Protein AF-A0A522CV97-F1 (afdb_monomer_lite)

pLDDT: mean 83.62, std 10.8, range [56.5, 93.06]

Secondary structure (DSSP, 8-state):
-HHHHHHHHHHHHHHHHHHHHHHHHH--HHHHHHHHHHHHHHHHHHHHHHHHHHHTS-------

Radius of gyration: 17.74 Å; chains: 1; bounding box: 34×22×55 Å

Structure (mmCIF, N/CA/C/O backbone):
data_AF-A0A522CV97-F1
#
_entry.id   AF-A0A522CV97-F1
#
loop_
_atom_site.group_PDB
_atom_site.id
_atom_site.type_symbol
_atom_site.label_atom_id
_atom_site.label_alt_id
_atom_site.label_comp_id
_atom_site.label_asym_id
_atom_site.label_entity_id
_atom_site.label_seq_id
_atom_site.pdbx_PDB_ins_code
_atom_site.Cartn_x
_atom_site.Cartn_y
_atom_site.Cartn_z
_atom_site.occupancy
_atom_site.B_iso_or_equiv
_atom_site.auth_seq_id
_atom_site.auth_comp_id
_atom_site.auth_asym_id
_atom_site.auth_atom_id
_atom_site.pdbx_PDB_model_num
ATOM 1 N N . MET A 1 1 ? 19.140 10.856 -2.367 1.00 60.62 1 MET A N 1
ATOM 2 C CA . MET A 1 1 ? 18.562 10.394 -1.080 1.00 60.62 1 MET A CA 1
ATOM 3 C C . MET A 1 1 ? 17.171 10.966 -0.763 1.00 60.62 1 MET A C 1
ATOM 5 O O . MET A 1 1 ? 16.362 10.233 -0.216 1.00 60.62 1 MET A O 1
ATOM 9 N N . ARG A 1 2 ? 16.823 12.212 -1.140 1.00 72.88 2 ARG A N 1
ATOM 10 C CA . ARG A 1 2 ? 15.497 12.807 -0.832 1.00 72.88 2 ARG A CA 1
ATOM 11 C C . ARG A 1 2 ? 14.283 12.139 -1.502 1.00 72.88 2 ARG A C 1
ATOM 13 O O . ARG A 1 2 ? 13.217 12.115 -0.900 1.00 72.88 2 ARG A O 1
ATOM 20 N N . LEU A 1 3 ? 14.425 11.595 -2.716 1.00 80.25 3 LEU A N 1
ATOM 21 C CA . LEU A 1 3 ? 13.300 10.979 -3.438 1.00 80.25 3 LEU A CA 1
ATOM 22 C C . LEU A 1 3 ? 12.826 9.673 -2.790 1.00 80.25 3 LEU A C 1
ATOM 24 O O . LEU A 1 3 ? 11.640 9.535 -2.533 1.00 80.25 3 LEU A O 1
ATOM 28 N N . ALA A 1 4 ? 13.746 8.760 -2.463 1.00 81.38 4 ALA A N 1
ATOM 29 C CA . ALA A 1 4 ? 13.404 7.494 -1.812 1.00 81.38 4 ALA A CA 1
ATOM 30 C C . ALA A 1 4 ? 12.712 7.716 -0.458 1.00 81.38 4 ALA A C 1
ATOM 32 O O . ALA A 1 4 ? 11.702 7.082 -0.176 1.00 81.38 4 ALA A O 1
ATOM 33 N N . ALA A 1 5 ? 13.200 8.678 0.335 1.00 83.06 5 ALA A N 1
ATOM 34 C CA . ALA A 1 5 ? 12.556 9.068 1.587 1.00 83.06 5 ALA A CA 1
ATOM 35 C C . ALA A 1 5 ? 11.146 9.634 1.354 1.00 83.06 5 ALA A C 1
ATOM 37 O O . ALA A 1 5 ? 10.215 9.241 2.042 1.00 83.06 5 ALA A O 1
ATOM 38 N N . LYS A 1 6 ? 10.959 10.496 0.344 1.00 82.19 6 LYS A N 1
ATOM 39 C CA . LYS A 1 6 ? 9.640 11.047 -0.004 1.00 82.19 6 LYS A CA 1
ATOM 40 C C . LYS A 1 6 ? 8.660 9.959 -0.450 1.00 82.19 6 LYS A C 1
ATOM 42 O O . LYS A 1 6 ? 7.515 9.959 -0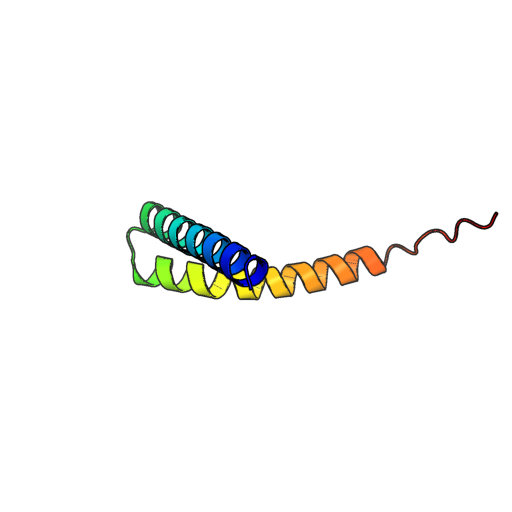.008 1.00 82.19 6 LYS A O 1
ATOM 47 N N . THR A 1 7 ? 9.107 9.030 -1.293 1.00 85.44 7 THR A N 1
ATOM 48 C CA . THR A 1 7 ? 8.295 7.894 -1.746 1.00 85.44 7 THR A CA 1
ATOM 49 C C . THR A 1 7 ? 7.938 6.976 -0.579 1.00 85.44 7 THR A C 1
ATOM 51 O O . THR A 1 7 ? 6.780 6.595 -0.444 1.00 85.44 7 THR A O 1
ATOM 54 N N . ALA A 1 8 ? 8.893 6.683 0.307 1.00 87.38 8 ALA A N 1
ATOM 55 C CA . ALA A 1 8 ? 8.648 5.888 1.506 1.00 87.38 8 ALA A CA 1
ATOM 56 C C . ALA A 1 8 ? 7.660 6.578 2.462 1.00 87.38 8 ALA A C 1
ATOM 58 O O . ALA A 1 8 ? 6.698 5.950 2.896 1.00 87.38 8 ALA A O 1
ATOM 59 N N . SER A 1 9 ? 7.834 7.876 2.737 1.00 88.69 9 SER A N 1
ATOM 60 C CA . SER A 1 9 ? 6.900 8.658 3.559 1.00 88.69 9 SER A CA 1
ATOM 61 C C . SER A 1 9 ? 5.486 8.646 2.981 1.00 88.69 9 SER A C 1
ATOM 63 O O . SER A 1 9 ? 4.528 8.452 3.721 1.00 88.69 9 SER A O 1
ATOM 65 N N . TRP A 1 10 ? 5.344 8.814 1.664 1.00 90.00 10 TRP A N 1
ATOM 66 C CA . TRP A 1 10 ? 4.035 8.767 1.013 1.00 90.00 10 TRP A CA 1
ATOM 67 C C . TRP A 1 10 ? 3.402 7.371 1.083 1.00 90.00 10 TRP A C 1
ATOM 69 O O . TRP A 1 10 ? 2.222 7.242 1.401 1.00 90.00 10 TRP A O 1
ATOM 79 N N . SER A 1 11 ? 4.199 6.319 0.877 1.00 87.62 11 SER A N 1
ATOM 80 C CA . SER A 1 11 ? 3.743 4.930 0.995 1.00 87.62 11 SER A CA 1
ATOM 81 C C . SER A 1 11 ? 3.287 4.579 2.414 1.00 87.62 11 SER A C 1
ATOM 83 O O . SER A 1 11 ? 2.329 3.828 2.577 1.00 87.62 11 SER A O 1
ATOM 85 N N . LEU A 1 12 ? 3.947 5.121 3.442 1.00 90.31 12 LEU A N 1
ATOM 86 C CA . LEU A 1 12 ? 3.546 4.932 4.838 1.00 90.31 12 LEU A CA 1
ATOM 87 C C . LEU A 1 12 ? 2.203 5.598 5.136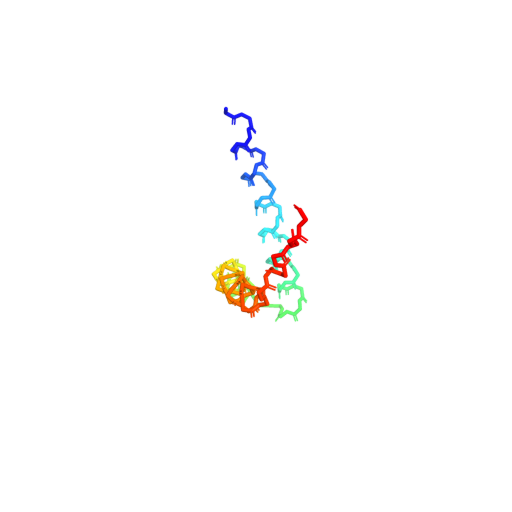 1.00 90.31 12 LEU A C 1
ATOM 89 O O . LEU A 1 12 ? 1.351 4.983 5.771 1.00 90.31 12 LEU A O 1
ATOM 93 N N . VAL A 1 13 ? 1.993 6.825 4.650 1.00 93.06 13 VAL A N 1
ATOM 94 C CA . VAL A 1 13 ? 0.702 7.516 4.792 1.00 93.06 13 VAL A CA 1
ATOM 95 C C . VAL A 1 13 ? -0.416 6.702 4.139 1.00 93.06 13 VAL A C 1
ATOM 97 O O . VAL A 1 13 ? -1.448 6.492 4.771 1.00 93.06 13 VAL A O 1
ATOM 100 N N . HIS A 1 14 ? -0.196 6.181 2.925 1.00 89.25 14 HIS A N 1
ATOM 101 C CA . HIS A 1 14 ? -1.163 5.308 2.248 1.00 89.25 14 HIS A CA 1
ATOM 102 C C . HIS A 1 14 ? -1.501 4.070 3.086 1.00 89.25 14 HIS A C 1
ATOM 104 O O . HIS A 1 14 ? -2.672 3.805 3.334 1.00 89.25 14 HIS A O 1
ATOM 110 N N . MET A 1 15 ? -0.485 3.360 3.590 1.00 89.69 15 MET A N 1
ATOM 111 C CA . MET A 1 15 ? -0.674 2.162 4.418 1.00 89.69 15 MET A CA 1
ATOM 112 C C . MET A 1 15 ? -1.497 2.457 5.682 1.00 89.69 15 MET A C 1
ATOM 114 O O . MET A 1 15 ? -2.412 1.708 6.020 1.00 89.69 15 MET A O 1
ATOM 118 N N . ILE A 1 16 ? -1.211 3.570 6.364 1.00 91.81 16 ILE A N 1
ATOM 119 C CA . ILE A 1 16 ? -1.953 3.983 7.563 1.00 91.81 16 ILE A CA 1
ATOM 120 C C . ILE A 1 16 ? -3.420 4.256 7.220 1.00 91.81 16 ILE A C 1
ATOM 122 O O . ILE A 1 16 ? -4.308 3.781 7.925 1.00 91.81 16 ILE A O 1
ATOM 126 N N . VAL A 1 17 ? -3.684 4.990 6.135 1.00 92.44 17 VAL A N 1
ATOM 127 C CA . VAL A 1 17 ? -5.052 5.310 5.706 1.00 92.44 17 VAL A CA 1
ATOM 128 C C . VAL A 1 17 ? -5.807 4.046 5.290 1.00 92.44 17 VAL A C 1
ATOM 130 O O . VAL A 1 17 ? -6.946 3.865 5.716 1.00 92.44 17 VAL A O 1
ATOM 133 N N . ALA A 1 18 ? -5.180 3.143 4.533 1.00 90.88 18 ALA A N 1
ATOM 134 C CA . ALA A 1 18 ? -5.784 1.883 4.104 1.00 90.88 18 ALA A CA 1
ATOM 135 C C . ALA A 1 18 ? -6.187 1.006 5.301 1.00 90.88 18 ALA A C 1
ATOM 137 O O . ALA A 1 18 ? -7.337 0.572 5.392 1.00 90.88 18 ALA A O 1
ATOM 138 N N . ILE A 1 19 ? -5.279 0.813 6.266 1.00 90.19 19 ILE A N 1
ATOM 139 C CA . ILE A 1 19 ? -5.558 0.055 7.495 1.00 90.19 19 ILE A CA 1
ATOM 140 C C . ILE A 1 19 ? -6.646 0.751 8.322 1.00 90.19 19 ILE A C 1
ATOM 142 O O . ILE A 1 19 ? -7.556 0.084 8.811 1.00 90.19 19 ILE A O 1
ATOM 146 N N . ALA A 1 20 ? -6.595 2.079 8.466 1.00 91.06 20 ALA A N 1
ATOM 147 C CA . ALA A 1 20 ? -7.582 2.830 9.238 1.00 91.06 20 ALA A CA 1
ATOM 148 C C . ALA A 1 20 ? -8.992 2.717 8.641 1.00 91.06 20 ALA A C 1
ATOM 150 O O . ALA A 1 20 ? -9.947 2.461 9.373 1.00 91.06 20 ALA A O 1
ATOM 151 N N . VAL A 1 21 ? -9.129 2.850 7.318 1.00 92.88 21 VAL A N 1
ATOM 152 C CA . VAL A 1 21 ? -10.411 2.697 6.613 1.00 92.88 21 VAL A CA 1
ATOM 153 C C . VAL A 1 21 ? -10.904 1.252 6.692 1.00 92.88 21 VAL A C 1
ATOM 155 O O . VAL A 1 21 ? -12.063 1.017 7.032 1.00 92.88 21 VAL A O 1
ATOM 158 N N . ALA A 1 22 ? -10.031 0.272 6.448 1.00 91.25 22 ALA A N 1
ATOM 159 C CA . ALA A 1 22 ? -10.392 -1.139 6.541 1.00 91.25 22 ALA A CA 1
ATOM 160 C C . ALA A 1 22 ? -10.835 -1.521 7.962 1.00 91.25 22 ALA A C 1
ATOM 162 O O . ALA A 1 22 ? -11.824 -2.237 8.133 1.00 91.25 22 ALA A O 1
ATOM 163 N N . TYR A 1 23 ? -10.162 -1.002 8.992 1.00 91.12 23 TYR A N 1
ATOM 164 C CA . TYR A 1 23 ? -10.561 -1.192 10.383 1.00 91.12 23 TYR A CA 1
ATOM 165 C C . TYR A 1 23 ? -11.873 -0.474 10.710 1.00 91.12 23 TYR A C 1
ATOM 167 O O . TYR A 1 23 ? -12.734 -1.061 11.358 1.00 91.12 23 TYR A O 1
ATOM 175 N N . ALA A 1 24 ? -12.074 0.757 10.235 1.00 92.94 24 ALA A N 1
ATOM 176 C CA . ALA A 1 24 ? -13.320 1.489 10.452 1.00 92.94 24 ALA A CA 1
ATOM 177 C C . ALA A 1 24 ? -14.540 0.737 9.889 1.00 92.94 24 ALA A C 1
ATOM 179 O O . ALA A 1 24 ? -15.600 0.733 10.515 1.00 92.94 24 ALA A O 1
ATOM 180 N N . LEU A 1 25 ? -14.377 0.061 8.746 1.00 91.94 25 LEU A N 1
ATOM 181 C CA . LEU A 1 25 ? -15.437 -0.711 8.095 1.00 91.94 25 LEU A CA 1
ATOM 182 C C . LEU A 1 25 ? -15.651 -2.095 8.721 1.00 91.94 25 LEU A C 1
ATOM 184 O O . LEU A 1 25 ? -16.788 -2.520 8.900 1.00 91.94 25 LEU A O 1
ATOM 188 N N . THR A 1 26 ? -14.573 -2.809 9.050 1.00 91.06 26 THR A N 1
ATOM 189 C CA . THR A 1 26 ? -14.653 -4.208 9.514 1.00 91.06 26 THR A CA 1
ATOM 190 C C . THR A 1 26 ? -14.698 -4.352 11.033 1.00 91.06 26 THR A C 1
ATOM 192 O O . THR A 1 26 ? -15.085 -5.404 11.537 1.00 91.06 26 THR A O 1
ATOM 195 N N . ARG A 1 27 ? -14.243 -3.327 11.768 1.00 90.69 27 ARG A N 1
ATOM 196 C CA . ARG A 1 27 ? -13.889 -3.367 13.198 1.00 90.69 27 ARG A CA 1
ATOM 197 C C . ARG A 1 27 ? -12.991 -4.549 13.584 1.00 90.69 27 ARG A C 1
ATOM 199 O O . ARG A 1 27 ? -12.963 -4.955 14.743 1.00 90.69 27 ARG A O 1
ATOM 206 N N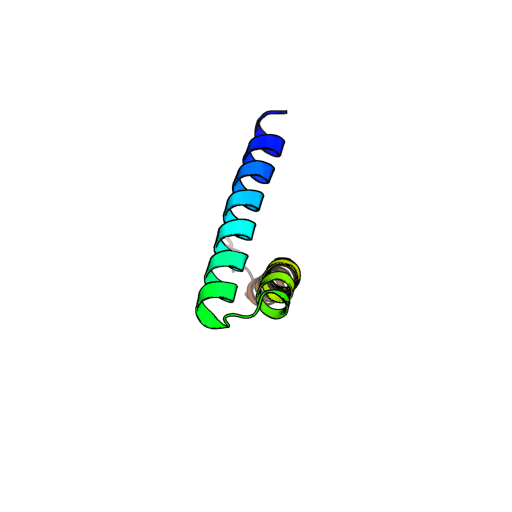 . ASN A 1 28 ? -12.245 -5.099 12.625 1.00 90.38 28 ASN A N 1
ATOM 207 C CA . ASN A 1 28 ? -11.374 -6.248 12.819 1.00 90.38 28 ASN A CA 1
ATOM 208 C C . ASN A 1 28 ? -9.946 -5.907 12.373 1.00 90.38 28 ASN A C 1
ATOM 210 O O . ASN A 1 28 ? -9.674 -5.684 11.193 1.00 90.38 28 ASN A O 1
ATOM 214 N N . TRP 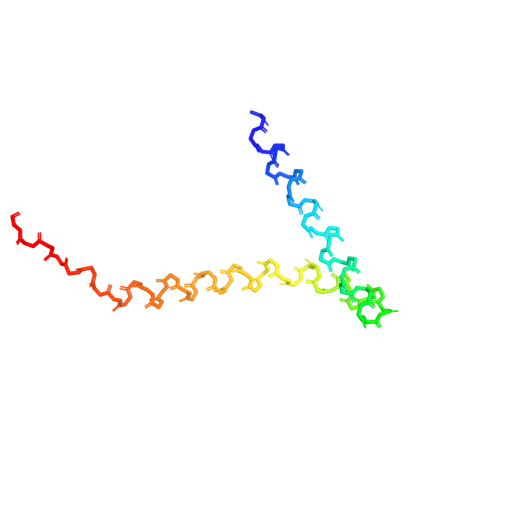A 1 29 ? -9.018 -5.911 13.329 1.00 89.06 29 TRP A N 1
ATOM 215 C CA . TRP A 1 29 ? -7.606 -5.617 13.090 1.00 89.06 29 TRP A CA 1
ATOM 216 C C . TRP A 1 29 ? -6.918 -6.627 12.167 1.00 89.06 29 TRP A C 1
ATOM 218 O O . TRP A 1 29 ? -6.072 -6.237 11.367 1.00 89.06 29 TRP A O 1
ATOM 228 N N . GLN A 1 30 ? -7.295 -7.908 12.226 1.00 91.25 30 GLN A N 1
ATOM 229 C CA . GLN A 1 30 ? -6.716 -8.944 11.365 1.00 91.25 30 GLN A CA 1
ATOM 230 C C . GLN A 1 30 ? -7.087 -8.701 9.901 1.00 91.25 30 GLN A C 1
ATOM 232 O O . GLN A 1 30 ? -6.226 -8.766 9.026 1.00 91.25 30 GLN A O 1
ATOM 237 N N . ALA A 1 31 ? -8.353 -8.360 9.643 1.00 88.12 31 ALA A N 1
ATOM 238 C CA . ALA A 1 31 ? -8.818 -8.023 8.303 1.00 88.12 31 ALA A CA 1
ATOM 239 C C . ALA A 1 31 ? -8.153 -6.737 7.788 1.00 88.12 31 ALA A C 1
ATOM 241 O O . ALA A 1 31 ? -7.688 -6.701 6.653 1.00 88.12 31 ALA A O 1
ATOM 242 N N . ALA A 1 32 ? -8.044 -5.705 8.630 1.00 89.69 32 ALA A N 1
ATOM 243 C CA . ALA A 1 32 ? -7.431 -4.434 8.252 1.00 89.69 32 ALA A CA 1
ATOM 244 C C . ALA A 1 32 ? -5.949 -4.570 7.862 1.00 89.69 32 ALA A C 1
ATOM 246 O O . ALA A 1 32 ? -5.525 -4.028 6.842 1.00 89.69 32 ALA A O 1
ATOM 247 N N . LEU A 1 33 ? -5.173 -5.338 8.636 1.00 87.56 33 LEU A N 1
ATOM 248 C CA . LEU A 1 33 ? -3.769 -5.619 8.329 1.00 87.56 33 LEU A CA 1
ATOM 249 C C . LEU A 1 33 ? -3.619 -6.487 7.077 1.00 87.56 33 LEU A C 1
ATOM 251 O O . LEU A 1 33 ? -2.756 -6.212 6.244 1.00 87.56 33 LEU A O 1
ATOM 255 N N . ALA A 1 34 ? -4.471 -7.506 6.922 1.00 89.62 34 ALA A N 1
ATOM 256 C CA . ALA A 1 34 ? -4.468 -8.351 5.734 1.00 89.62 34 ALA A CA 1
ATOM 257 C C . ALA A 1 34 ? -4.725 -7.523 4.469 1.00 89.62 34 ALA A C 1
ATOM 259 O O . ALA A 1 34 ? -3.971 -7.642 3.509 1.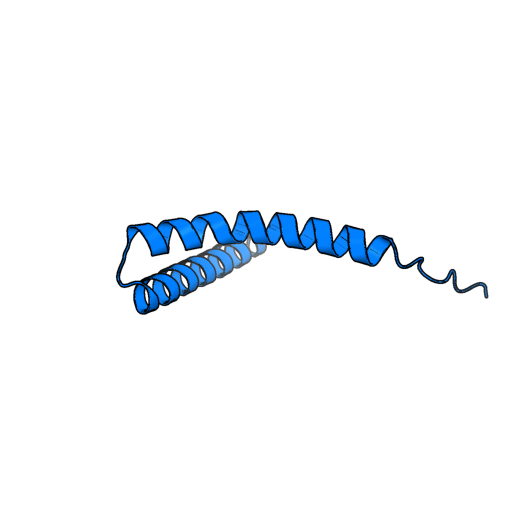00 89.62 34 ALA A O 1
ATOM 260 N N . VAL A 1 35 ? -5.730 -6.641 4.490 1.00 87.88 35 VAL A N 1
ATOM 261 C CA . VAL A 1 35 ? -6.057 -5.755 3.363 1.00 87.88 35 VAL A CA 1
ATOM 262 C C . VAL A 1 35 ? -4.905 -4.800 3.055 1.00 87.88 35 VAL A C 1
ATOM 264 O O . VAL A 1 35 ? -4.504 -4.721 1.897 1.00 87.88 35 VAL A O 1
ATOM 267 N N . GLY A 1 36 ? -4.323 -4.141 4.064 1.00 85.50 36 GLY A N 1
ATOM 268 C CA . GLY A 1 36 ? -3.209 -3.206 3.857 1.00 85.50 36 GLY A CA 1
ATOM 269 C C . GLY A 1 36 ? -1.977 -3.846 3.201 1.00 85.50 36 GLY A C 1
ATOM 270 O O . GLY A 1 36 ? -1.303 -3.211 2.396 1.00 85.50 36 GLY A O 1
ATOM 271 N N . LEU A 1 37 ? -1.700 -5.122 3.486 1.00 84.69 37 LEU A N 1
ATOM 272 C CA . LEU A 1 37 ? -0.593 -5.873 2.875 1.00 84.69 37 LEU A CA 1
ATOM 273 C C . LEU A 1 37 ? -0.937 -6.457 1.499 1.00 84.69 37 LEU A C 1
ATOM 275 O O . LEU A 1 37 ? -0.080 -6.515 0.618 1.00 84.69 37 LEU A O 1
ATOM 279 N N . ILE A 1 38 ? -2.177 -6.910 1.315 1.00 88.44 38 ILE A N 1
ATOM 280 C CA . ILE A 1 38 ? -2.639 -7.557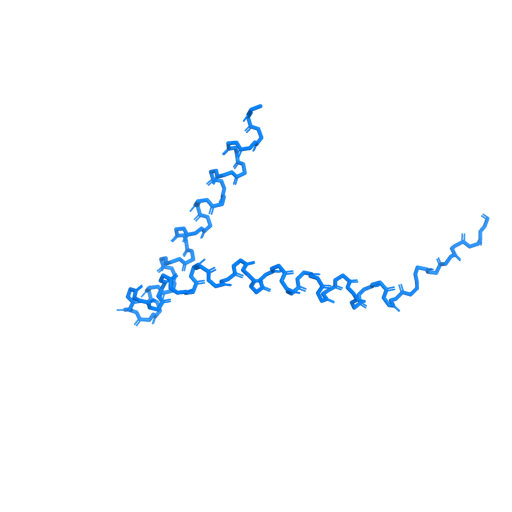 0.083 1.00 88.44 38 ILE A CA 1
ATOM 281 C C . ILE A 1 38 ? -2.869 -6.540 -1.038 1.00 88.44 38 ILE A C 1
ATOM 283 O O . ILE A 1 38 ? -2.560 -6.833 -2.195 1.00 88.44 38 ILE A O 1
ATOM 287 N N . GLU A 1 39 ? -3.371 -5.348 -0.712 1.00 86.69 39 GLU A N 1
ATOM 288 C CA . GLU A 1 39 ? -3.661 -4.280 -1.674 1.00 86.69 39 GLU A CA 1
ATOM 289 C C . GLU A 1 39 ? -2.495 -4.010 -2.650 1.00 86.69 39 GLU A C 1
ATOM 291 O O . GLU A 1 39 ? -2.725 -4.128 -3.856 1.00 86.69 39 GLU A O 1
ATOM 296 N N . PRO A 1 40 ? -1.244 -3.739 -2.214 1.00 85.06 40 PRO A N 1
ATOM 297 C CA . PRO A 1 40 ? -0.150 -3.438 -3.142 1.00 85.06 40 PRO A CA 1
ATOM 298 C C . PRO A 1 40 ? 0.210 -4.608 -4.075 1.00 85.06 40 PRO A C 1
ATOM 300 O O . PRO A 1 40 ? 0.647 -4.383 -5.209 1.00 85.06 40 PRO A O 1
ATOM 303 N N . ILE A 1 41 ? -0.009 -5.859 -3.652 1.00 87.31 41 ILE A N 1
ATOM 304 C CA . ILE A 1 41 ? 0.211 -7.043 -4.499 1.00 87.31 41 ILE A CA 1
ATOM 305 C C . ILE A 1 41 ? -0.810 -7.052 -5.635 1.00 87.31 41 ILE A C 1
ATOM 307 O O . ILE A 1 41 ? -0.442 -7.131 -6.810 1.00 87.31 41 ILE A O 1
ATOM 311 N N . PHE A 1 42 ? -2.093 -6.909 -5.298 1.00 89.75 42 PHE A N 1
ATOM 312 C CA . PHE A 1 42 ? -3.156 -6.847 -6.296 1.00 89.75 42 PHE A CA 1
ATOM 313 C C . PHE A 1 42 ? -3.044 -5.609 -7.175 1.00 89.75 42 PHE A C 1
ATOM 315 O O . PHE A 1 42 ? -3.289 -5.706 -8.371 1.00 89.75 42 PHE A O 1
ATOM 322 N N . GLN A 1 43 ? -2.606 -4.475 -6.633 1.00 88.38 43 GLN A N 1
ATOM 323 C CA . GLN A 1 43 ? -2.352 -3.265 -7.405 1.00 88.38 43 GLN A CA 1
ATOM 324 C C . GLN A 1 43 ? -1.242 -3.479 -8.442 1.00 88.38 43 GLN A C 1
ATOM 326 O O . GLN A 1 43 ? -1.386 -3.055 -9.587 1.00 88.38 43 GLN A O 1
ATOM 331 N N . THR A 1 44 ? -0.176 -4.201 -8.086 1.00 88.62 44 THR A N 1
ATOM 332 C CA . THR A 1 44 ? 0.899 -4.559 -9.027 1.00 88.62 44 THR A CA 1
ATOM 333 C C . THR A 1 44 ? 0.393 -5.496 -10.126 1.00 88.62 44 THR A C 1
ATOM 335 O O . THR A 1 44 ? 0.680 -5.289 -11.306 1.00 88.62 44 THR A O 1
ATOM 338 N N . ILE A 1 45 ? -0.408 -6.504 -9.761 1.00 90.00 45 ILE A N 1
ATOM 339 C CA . ILE A 1 45 ? -1.014 -7.439 -10.722 1.00 90.00 45 ILE A CA 1
ATOM 340 C C . ILE A 1 45 ? -1.986 -6.701 -11.649 1.00 90.00 45 ILE A C 1
ATOM 342 O O . ILE A 1 45 ? -1.920 -6.865 -12.865 1.00 90.00 45 ILE A O 1
ATOM 346 N N . ALA A 1 46 ? -2.859 -5.860 -11.095 1.00 90.69 46 ALA A N 1
ATOM 347 C CA . ALA A 1 46 ? -3.820 -5.063 -11.845 1.00 90.69 46 ALA A CA 1
ATOM 348 C C . ALA A 1 46 ? -3.115 -4.104 -12.806 1.00 90.69 46 ALA A C 1
ATOM 350 O O . ALA A 1 46 ? -3.537 -3.990 -13.952 1.00 90.69 46 ALA A O 1
ATOM 351 N N . PHE A 1 47 ? -2.010 -3.481 -12.384 1.00 89.44 47 PHE A N 1
ATOM 352 C CA . PHE A 1 47 ? -1.176 -2.662 -13.259 1.00 89.44 47 PHE A CA 1
ATOM 353 C C . PHE A 1 47 ? -0.594 -3.482 -14.419 1.00 89.44 47 PHE A C 1
ATOM 355 O O . PHE A 1 47 ? -0.705 -3.076 -15.573 1.00 89.44 47 PHE A O 1
ATOM 362 N N . ALA A 1 48 ? -0.053 -4.675 -14.153 1.00 88.56 48 ALA A N 1
ATOM 363 C CA . ALA A 1 48 ? 0.475 -5.548 -15.202 1.00 88.56 48 ALA A CA 1
ATOM 364 C C . ALA A 1 48 ? -0.612 -6.020 -16.189 1.00 88.56 48 ALA A C 1
ATOM 366 O O . ALA A 1 48 ? -0.374 -6.099 -17.396 1.00 88.56 48 ALA A O 1
ATOM 367 N N . VAL A 1 49 ? -1.815 -6.322 -15.691 1.00 89.94 49 VAL A N 1
ATOM 368 C CA . VAL A 1 49 ? -2.973 -6.671 -16.527 1.00 89.94 49 VAL A CA 1
ATOM 369 C C . VAL A 1 49 ? -3.446 -5.464 -17.336 1.00 89.94 49 VAL A C 1
ATOM 371 O O . VAL A 1 49 ? -3.704 -5.611 -18.528 1.00 89.94 49 VAL A O 1
ATOM 374 N N . HIS A 1 50 ? -3.519 -4.278 -16.728 1.00 90.19 50 HIS A N 1
ATOM 375 C CA . HIS A 1 50 ? -3.894 -3.032 -17.394 1.00 90.19 50 HIS A CA 1
ATOM 376 C C . HIS A 1 50 ? -2.938 -2.709 -18.544 1.00 90.19 50 HIS A C 1
ATOM 378 O O . HIS A 1 50 ? -3.389 -2.480 -19.664 1.00 90.19 50 HIS A O 1
ATOM 384 N N . GLU A 1 51 ? -1.627 -2.774 -18.300 1.00 89.25 51 GLU A N 1
ATOM 385 C CA . GLU A 1 51 ? -0.605 -2.574 -19.330 1.00 89.25 51 GLU A CA 1
ATOM 386 C C . GLU A 1 51 ? -0.752 -3.578 -20.473 1.00 89.25 51 GLU A C 1
ATOM 388 O O . GLU A 1 51 ? -0.748 -3.194 -21.638 1.00 89.25 51 GLU A O 1
ATOM 393 N N . ARG A 1 52 ? -0.967 -4.865 -20.171 1.00 83.81 52 ARG A N 1
ATOM 394 C CA . ARG A 1 52 ? -1.212 -5.884 -21.206 1.00 83.81 52 ARG A CA 1
ATOM 395 C C . ARG A 1 52 ? -2.489 -5.615 -22.002 1.00 83.81 52 ARG A C 1
ATOM 397 O O . ARG A 1 52 ? -2.486 -5.764 -23.221 1.00 83.81 52 ARG A O 1
ATOM 404 N N . ALA A 1 53 ? -3.565 -5.204 -21.338 1.00 85.75 53 ALA A N 1
ATOM 405 C CA . ALA A 1 53 ? -4.830 -4.872 -21.985 1.00 85.75 53 ALA A CA 1
ATOM 406 C C . ALA A 1 53 ? -4.711 -3.632 -22.886 1.00 85.75 53 ALA A C 1
ATOM 408 O O . ALA A 1 53 ? -5.342 -3.575 -23.942 1.00 85.75 53 ALA A O 1
ATOM 409 N N . TRP A 1 54 ? -3.885 -2.653 -22.502 1.00 81.12 54 TRP A N 1
ATOM 410 C CA . TRP A 1 54 ? -3.663 -1.438 -23.285 1.00 81.12 54 TRP A CA 1
ATOM 411 C C . TRP A 1 54 ? -2.617 -1.608 -24.389 1.00 81.12 54 TRP A C 1
ATOM 413 O O . TRP A 1 54 ? -2.787 -1.033 -25.461 1.00 81.12 54 TRP A O 1
ATOM 423 N N . ALA A 1 55 ? -1.600 -2.449 -24.190 1.00 72.75 55 ALA A N 1
ATOM 424 C CA . ALA A 1 55 ? -0.622 -2.816 -25.218 1.00 72.75 55 ALA A CA 1
ATOM 425 C C . ALA A 1 55 ? -1.264 -3.570 -26.399 1.00 72.75 55 ALA A C 1
ATOM 427 O O . ALA A 1 55 ? -0.774 -3.497 -27.524 1.00 72.75 55 ALA A O 1
ATOM 428 N N . LEU A 1 56 ? -2.393 -4.250 -26.166 1.00 60.72 56 LEU A N 1
ATOM 429 C CA . LEU A 1 56 ? -3.211 -4.870 -27.214 1.00 60.72 56 LEU A CA 1
ATOM 430 C C . LEU A 1 56 ? -3.995 -3.860 -28.063 1.00 60.72 56 LEU A C 1
ATOM 432 O O . LEU A 1 56 ? -4.523 -4.240 -29.107 1.00 60.72 56 LEU A O 1
ATOM 436 N N . LYS A 1 57 ? -4.068 -2.579 -27.673 1.00 60.38 57 LYS A N 1
ATOM 437 C CA . LYS A 1 57 ? -4.476 -1.522 -28.600 1.00 60.38 57 LYS A CA 1
ATOM 438 C C . LYS A 1 57 ? -3.228 -1.149 -29.394 1.00 60.38 57 LYS A C 1
ATOM 440 O O . LYS A 1 57 ? -2.382 -0.445 -28.844 1.00 60.38 57 LYS A O 1
ATOM 445 N N . PRO A 1 58 ? -3.074 -1.597 -30.656 1.00 56.62 58 PRO A N 1
ATOM 446 C CA . PRO A 1 58 ? -1.926 -1.197 -31.445 1.00 56.62 58 PRO A CA 1
ATOM 447 C C . PRO A 1 58 ? -1.924 0.325 -31.468 1.00 56.62 58 PRO A C 1
ATOM 449 O O . PRO A 1 58 ? -2.908 0.948 -31.886 1.00 56.62 58 PRO A O 1
ATOM 452 N N . ALA A 1 59 ? -0.836 0.918 -30.973 1.00 62.06 59 ALA A N 1
ATOM 453 C CA . ALA A 1 59 ? -0.505 2.289 -31.287 1.00 62.06 59 ALA A CA 1
ATOM 454 C C . ALA A 1 59 ? -0.666 2.381 -32.801 1.00 62.06 59 ALA A C 1
ATOM 456 O O . ALA A 1 59 ? 0.071 1.721 -33.535 1.00 62.06 59 ALA A O 1
ATOM 457 N N . ARG A 1 60 ? -1.713 3.078 -33.265 1.00 62.41 60 ARG A N 1
ATOM 458 C CA . ARG A 1 60 ? -1.873 3.367 -34.686 1.00 62.41 60 ARG A CA 1
ATOM 459 C C . ARG A 1 60 ? -0.579 4.058 -35.050 1.00 62.41 60 ARG A C 1
ATOM 461 O O . ARG A 1 60 ? -0.380 5.203 -34.648 1.00 62.41 60 ARG A O 1
ATOM 468 N N . VAL A 1 61 ? 0.309 3.315 -35.708 1.00 61.38 61 VAL A N 1
ATOM 469 C CA . VAL A 1 61 ? 1.544 3.824 -36.277 1.00 61.38 61 VAL A CA 1
ATOM 470 C C . VAL A 1 61 ? 1.086 5.011 -37.093 1.00 61.38 61 VAL A C 1
ATOM 472 O O . VAL A 1 61 ? 0.379 4.863 -38.091 1.00 61.38 61 VAL A O 1
ATOM 475 N N . ARG A 1 62 ? 1.350 6.206 -36.566 1.00 61.00 62 ARG A N 1
ATOM 476 C CA . ARG A 1 62 ? 0.998 7.447 -37.226 1.00 61.00 62 ARG A CA 1
ATOM 477 C C . ARG A 1 62 ? 2.027 7.572 -38.334 1.00 61.00 62 ARG A C 1
ATOM 479 O O . ARG A 1 62 ? 3.063 8.190 -38.146 1.00 61.00 62 ARG A O 1
ATOM 486 N N . ALA A 1 63 ? 1.767 6.874 -39.435 1.00 61.34 63 ALA A N 1
ATOM 487 C CA . ALA A 1 63 ? 2.507 7.018 -40.666 1.00 61.34 63 ALA A CA 1
ATOM 488 C C . ALA A 1 63 ? 2.290 8.458 -41.140 1.00 61.34 63 ALA A C 1
ATOM 490 O O . ALA A 1 63 ? 1.200 8.815 -41.596 1.00 61.34 63 ALA A O 1
ATOM 491 N N . ARG A 1 64 ? 3.300 9.294 -40.931 1.00 56.50 64 ARG A N 1
ATOM 492 C CA . ARG A 1 64 ? 3.538 10.536 -41.654 1.00 56.50 64 ARG A CA 1
ATOM 493 C C . ARG A 1 64 ? 5.035 10.731 -41.768 1.00 56.50 64 ARG A C 1
ATOM 495 O O . ARG A 1 64 ? 5.714 10.501 -40.746 1.00 56.50 64 ARG A O 1
#

Sequence (64 aa):
MRLAAKTASWSLVHMIVAIAVAYALTRNWQAALAVGLIEPIFQTIAFAVHERAWALKPARVRAR

Foldseek 3Di:
DVVVVVVVVVLVVVLVVQLVVQCVVPVDNVRSNVRSVVVVVVVVVVVVVVCVVVVVPPPPPPDD